Protein AF-A0AAW6DCG4-F1 (afdb_monomer_lite)

Radius of gyration: 20.58 Å; chains: 1; bounding box: 80×55×37 Å

Secondary structure (DSSP, 8-state):
-----------------------PPPP-GGG--TTSPB---HHHHHHHHHH-TT-SS-HHHHHHHHHH---HHHHHHHHHHHS-SS-EEEE-TTS-EEEEEE-SS-EEEEES-GGG-SEEEEE-HHHHHHHHHHHHHHTGGGTTS----

Foldseek 3Di:
DDDDDDDDDDDDDDPPDDLPPPQFAADDCVPPPPPAAADDDLVVLLQCLQVPPQFPDALVRLLVVCVVDVDLVVLLVVQLSRGDQDWDWDAGPVRWIKTWGRGPAWIKIFTDDPVDTRHIDTHGSSVSSVSSVVCSVVVVSPPPPPPDD

Organism: Mediterraneibacter gnavus (NCBI:txid33038)

Structure (mmCIF, N/CA/C/O backbone):
data_AF-A0AAW6DCG4-F1
#
_entry.id   AF-A0AAW6DCG4-F1
#
loop_
_atom_site.group_PDB
_atom_site.id
_atom_site.type_symbol
_atom_site.label_atom_id
_atom_site.label_alt_id
_atom_site.label_comp_id
_atom_site.label_asym_id
_atom_site.label_entity_id
_atom_site.label_seq_id
_atom_site.pdbx_PDB_ins_code
_atom_site.Cartn_x
_atom_site.Cartn_y
_atom_site.Cartn_z
_atom_site.occupancy
_atom_site.B_iso_or_equiv
_atom_site.auth_seq_id
_atom_site.auth_comp_id
_atom_site.auth_asym_id
_atom_site.auth_atom_id
_atom_site.pdbx_PDB_model_num
ATOM 1 N N . MET A 1 1 ? 66.504 -25.178 -11.230 1.00 39.97 1 MET A N 1
ATOM 2 C CA . MET A 1 1 ? 65.307 -25.993 -11.531 1.00 39.97 1 MET A CA 1
ATOM 3 C C . MET A 1 1 ? 64.238 -25.549 -10.544 1.00 39.97 1 MET A C 1
ATOM 5 O O . MET A 1 1 ? 64.511 -25.669 -9.365 1.00 39.97 1 MET A O 1
ATOM 9 N N . GLY A 1 2 ? 63.100 -24.949 -10.867 1.00 39.81 2 GLY A N 1
ATOM 10 C CA . GLY A 1 2 ? 62.471 -24.495 -12.106 1.00 39.81 2 GLY A CA 1
ATOM 11 C C . GLY A 1 2 ? 61.360 -23.494 -11.721 1.00 39.81 2 GLY A C 1
ATOM 12 O O . GLY A 1 2 ? 60.972 -23.438 -10.556 1.00 39.81 2 GLY A O 1
ATOM 13 N N . SER A 1 3 ? 60.943 -22.685 -12.695 1.00 41.41 3 SER A N 1
ATOM 14 C CA . SER A 1 3 ? 59.937 -21.610 -12.621 1.00 41.41 3 SER A CA 1
ATOM 15 C C . SER A 1 3 ? 58.512 -22.101 -12.346 1.00 41.41 3 SER A C 1
ATOM 17 O O . SER A 1 3 ? 58.216 -23.263 -12.621 1.00 41.41 3 SER A O 1
ATOM 19 N N . SER A 1 4 ? 57.668 -21.179 -11.866 1.00 45.00 4 SER A N 1
ATOM 20 C CA . SER A 1 4 ? 56.305 -20.848 -12.346 1.00 45.00 4 SER A CA 1
ATOM 21 C C . SER A 1 4 ? 55.633 -19.983 -11.266 1.00 45.00 4 SER A C 1
ATOM 23 O O . SER A 1 4 ? 55.334 -20.479 -10.185 1.00 45.00 4 SER A O 1
ATOM 25 N N . ASP A 1 5 ? 55.636 -18.654 -11.364 1.00 44.34 5 ASP A N 1
ATOM 26 C CA . ASP A 1 5 ? 54.856 -17.784 -12.266 1.00 44.34 5 ASP A CA 1
ATOM 27 C C . ASP A 1 5 ? 53.347 -17.782 -11.955 1.00 44.34 5 ASP A C 1
ATOM 29 O O . ASP A 1 5 ? 52.622 -18.730 -12.238 1.00 44.34 5 ASP A O 1
ATOM 33 N N . GLU A 1 6 ? 52.949 -16.669 -11.332 1.00 48.78 6 GLU A N 1
ATOM 34 C CA . GLU A 1 6 ? 51.758 -15.843 -11.568 1.00 48.78 6 GLU A CA 1
ATOM 35 C C . GLU A 1 6 ? 50.367 -16.493 -11.686 1.00 48.78 6 GLU A C 1
ATOM 37 O O . GLU A 1 6 ? 50.002 -17.088 -12.697 1.00 48.78 6 GLU A O 1
ATOM 42 N N . LEU A 1 7 ? 49.502 -16.175 -10.712 1.00 38.72 7 LEU A N 1
ATOM 43 C CA . LEU A 1 7 ? 48.068 -16.015 -10.956 1.00 38.72 7 LEU A CA 1
ATOM 44 C C . LEU A 1 7 ? 47.604 -14.619 -10.519 1.00 38.72 7 LEU A C 1
ATOM 46 O O . LEU A 1 7 ? 47.424 -14.320 -9.339 1.00 38.72 7 LEU A O 1
ATOM 50 N N . SER A 1 8 ? 47.399 -13.789 -11.539 1.00 38.97 8 SER A N 1
ATOM 51 C CA . SER A 1 8 ? 46.378 -12.745 -11.634 1.00 38.97 8 SER A CA 1
ATOM 52 C C . SER A 1 8 ? 44.992 -13.323 -11.261 1.00 38.97 8 SER A C 1
ATOM 54 O O . SER A 1 8 ? 44.723 -14.502 -11.451 1.00 38.97 8 SER A O 1
ATOM 56 N N . SER A 1 9 ? 44.021 -12.588 -10.724 1.00 38.62 9 SER A N 1
ATOM 57 C CA . SER A 1 9 ? 43.493 -11.340 -11.260 1.00 38.62 9 SER A CA 1
ATOM 58 C C . SER A 1 9 ? 42.736 -10.557 -10.190 1.00 38.62 9 SER A C 1
ATOM 60 O O . SER A 1 9 ? 41.883 -11.077 -9.474 1.00 38.62 9 SER A O 1
ATOM 62 N N . GLN A 1 10 ? 43.029 -9.266 -10.161 1.00 46.31 10 GLN A N 1
ATOM 63 C CA . GLN A 1 10 ? 42.253 -8.215 -9.535 1.00 46.31 10 GLN A CA 1
ATOM 64 C C . GLN A 1 10 ? 40.932 -8.054 -10.306 1.00 46.31 10 GLN A C 1
ATOM 66 O O . GLN A 1 10 ? 40.916 -7.485 -11.392 1.00 46.31 10 GLN A O 1
ATOM 71 N N . PHE A 1 11 ? 39.824 -8.541 -9.747 1.00 34.53 11 PHE A N 1
ATOM 72 C CA . PHE A 1 11 ? 38.484 -8.084 -10.121 1.00 34.53 11 PHE A CA 1
ATOM 73 C C . PHE A 1 11 ? 37.972 -7.158 -9.023 1.00 34.53 11 PHE A C 1
ATOM 75 O O . PHE A 1 11 ? 37.300 -7.562 -8.079 1.00 34.53 11 PHE A O 1
ATOM 82 N N . GLY A 1 12 ? 38.339 -5.885 -9.149 1.00 39.31 12 GLY A N 1
ATOM 83 C CA . GLY A 1 12 ? 37.523 -4.814 -8.608 1.00 39.31 12 GLY A CA 1
ATOM 84 C C . GLY A 1 12 ? 36.397 -4.536 -9.595 1.00 39.31 12 GLY A C 1
ATOM 85 O O . GLY A 1 12 ? 36.669 -4.342 -10.778 1.00 39.31 12 GLY A O 1
ATOM 86 N N . THR A 1 13 ? 35.156 -4.545 -9.111 1.00 41.59 13 THR A N 1
ATOM 87 C CA . THR A 1 13 ? 34.108 -3.525 -9.329 1.00 41.59 13 THR A CA 1
ATOM 88 C C . THR A 1 13 ? 32.746 -4.164 -9.061 1.00 41.59 13 THR A C 1
ATOM 90 O O . THR A 1 13 ? 32.359 -5.107 -9.744 1.00 41.59 13 THR A O 1
ATOM 93 N N . GLY A 1 14 ? 32.010 -3.607 -8.094 1.00 37.62 14 GLY A N 1
ATOM 94 C CA . GLY A 1 14 ? 30.567 -3.820 -7.975 1.00 37.62 14 GLY A CA 1
ATOM 95 C C . GLY A 1 14 ? 30.089 -4.600 -6.755 1.00 37.62 14 GLY A C 1
ATOM 96 O O . GLY A 1 14 ? 29.199 -5.427 -6.898 1.00 37.62 14 GLY A O 1
ATOM 97 N N . ASN A 1 15 ? 30.605 -4.328 -5.552 1.00 40.91 15 ASN A N 1
ATOM 98 C CA . ASN A 1 15 ? 29.903 -4.757 -4.340 1.00 40.91 15 ASN A CA 1
ATOM 99 C C . ASN A 1 15 ? 28.816 -3.723 -4.017 1.00 40.91 15 ASN A C 1
ATOM 101 O O . ASN A 1 15 ? 28.994 -2.876 -3.147 1.00 40.91 15 ASN A O 1
ATOM 105 N N . ARG A 1 16 ? 27.707 -3.750 -4.768 1.00 45.44 16 ARG A N 1
ATOM 106 C CA . ARG A 1 16 ? 26.460 -3.152 -4.284 1.00 45.44 16 ARG A CA 1
ATOM 107 C C . ARG A 1 16 ? 25.901 -4.163 -3.295 1.00 45.44 16 ARG A C 1
ATOM 109 O O . ARG A 1 16 ? 25.271 -5.140 -3.680 1.00 45.44 16 ARG A O 1
ATOM 116 N N . GLU A 1 17 ? 26.358 -3.991 -2.062 1.00 45.03 17 GLU A N 1
ATOM 117 C CA . GLU A 1 17 ? 25.735 -4.409 -0.815 1.00 45.03 17 GLU A CA 1
ATOM 118 C C . GLU A 1 17 ? 24.354 -5.031 -1.026 1.00 45.03 17 GLU A C 1
ATOM 120 O O . GLU A 1 17 ? 23.343 -4.361 -1.218 1.00 45.03 17 GLU A O 1
ATOM 125 N N . SER A 1 18 ? 24.405 -6.364 -1.058 1.00 44.06 18 SER A N 1
ATOM 126 C CA . SER A 1 18 ? 23.324 -7.301 -0.821 1.00 44.06 18 SER A CA 1
ATOM 127 C C . SER A 1 18 ? 22.243 -6.654 0.034 1.00 44.06 18 SER A C 1
ATOM 129 O O . SER A 1 18 ? 22.481 -6.379 1.212 1.00 44.06 18 SER A O 1
ATOM 131 N N . GLY A 1 19 ? 21.065 -6.445 -0.563 1.00 47.31 19 GLY A N 1
ATOM 132 C CA . GLY A 1 19 ? 19.842 -6.213 0.191 1.00 47.31 19 GLY A CA 1
ATOM 133 C C . GLY A 1 19 ? 19.811 -7.236 1.316 1.00 47.31 19 GLY A C 1
ATOM 134 O O . GLY A 1 19 ? 19.943 -8.437 1.077 1.00 47.31 19 GLY A O 1
ATOM 135 N N . SER A 1 20 ? 19.814 -6.736 2.544 1.00 45.50 20 SER A N 1
ATOM 136 C CA . SER A 1 20 ? 19.757 -7.539 3.752 1.00 45.50 20 SER A CA 1
ATOM 137 C C . SER A 1 20 ? 18.662 -8.588 3.590 1.00 45.50 20 SER A C 1
ATOM 139 O O . SER A 1 20 ? 17.508 -8.227 3.363 1.00 45.50 20 SER A O 1
ATOM 141 N N . ASP A 1 21 ? 19.041 -9.864 3.681 1.00 48.34 21 ASP A N 1
ATOM 142 C CA . ASP A 1 21 ? 18.165 -11.040 3.664 1.00 48.34 21 ASP A CA 1
ATOM 143 C C . ASP A 1 21 ? 17.301 -11.022 4.943 1.00 48.34 21 ASP A C 1
ATOM 145 O O . ASP A 1 21 ? 17.495 -11.779 5.896 1.00 48.34 21 ASP A O 1
ATOM 149 N N . ILE A 1 22 ? 16.408 -10.034 5.040 1.00 58.47 22 ILE A N 1
ATOM 150 C CA . ILE A 1 22 ? 15.423 -9.927 6.106 1.00 58.47 22 ILE A CA 1
ATOM 151 C C . ILE A 1 22 ? 14.363 -10.954 5.741 1.00 58.47 22 ILE A C 1
ATOM 153 O O . ILE A 1 22 ? 13.490 -10.701 4.913 1.00 58.47 22 ILE A O 1
ATOM 157 N N . ARG A 1 23 ? 14.465 -12.146 6.334 1.00 69.50 23 ARG A N 1
ATOM 158 C CA . ARG A 1 23 ? 13.404 -13.153 6.256 1.00 69.50 23 ARG A CA 1
ATOM 159 C C . ARG A 1 23 ? 12.106 -12.539 6.777 1.00 69.50 23 ARG A C 1
ATOM 161 O O . ARG A 1 23 ? 11.946 -12.357 7.984 1.00 69.50 23 ARG A O 1
ATOM 168 N N . LEU A 1 24 ? 11.210 -12.199 5.855 1.00 81.06 24 LEU A N 1
ATOM 169 C CA . LEU A 1 24 ? 9.883 -11.696 6.177 1.00 81.06 24 LEU A CA 1
ATOM 170 C C . LEU A 1 24 ? 9.071 -12.791 6.865 1.00 81.06 24 LEU A C 1
ATOM 172 O O . LEU A 1 24 ? 9.159 -13.969 6.521 1.00 81.06 24 LEU A O 1
ATOM 176 N N . GLU A 1 25 ? 8.267 -12.394 7.843 1.00 86.94 25 GLU A N 1
ATOM 177 C CA . GLU A 1 25 ? 7.361 -13.317 8.518 1.00 86.94 25 GLU A CA 1
ATOM 178 C C . GLU A 1 25 ? 6.244 -13.734 7.551 1.00 86.94 25 GLU A C 1
ATOM 180 O O . GLU A 1 25 ? 5.711 -12.904 6.814 1.00 86.94 25 GLU A O 1
ATOM 185 N N . TYR A 1 26 ? 5.858 -15.010 7.545 1.00 87.38 26 TYR A N 1
ATOM 186 C CA . TYR A 1 26 ? 4.697 -15.469 6.781 1.00 87.38 26 TYR A CA 1
ATOM 187 C C . TYR A 1 26 ? 3.416 -15.229 7.589 1.00 87.38 26 TYR A C 1
ATOM 189 O O . TYR A 1 26 ? 3.324 -15.662 8.739 1.00 87.38 26 TYR A O 1
ATOM 197 N N . TYR A 1 27 ? 2.415 -14.570 7.000 1.00 86.50 27 TYR A N 1
ATOM 198 C CA . TYR A 1 27 ? 1.144 -14.318 7.679 1.00 86.50 27 TYR A CA 1
ATOM 199 C C . TYR A 1 27 ? 0.155 -15.467 7.472 1.00 86.50 27 TYR A C 1
ATOM 201 O O . TYR A 1 27 ? -0.240 -15.768 6.338 1.00 86.50 27 TYR A O 1
ATOM 209 N N . ASP A 1 28 ? -0.288 -16.082 8.569 1.00 88.00 28 ASP A N 1
ATOM 210 C CA . ASP A 1 28 ? -1.348 -17.086 8.542 1.00 88.00 28 ASP A CA 1
ATOM 211 C C . ASP A 1 28 ? -2.724 -16.420 8.379 1.00 88.00 28 ASP A C 1
ATOM 213 O O . ASP A 1 28 ? -3.325 -15.922 9.336 1.00 88.00 28 ASP A O 1
ATOM 217 N N . ARG A 1 29 ? -3.241 -16.452 7.146 1.00 84.69 29 ARG A N 1
ATOM 218 C CA . ARG A 1 29 ? -4.516 -15.823 6.782 1.00 84.69 29 ARG A CA 1
ATOM 219 C C . ARG A 1 29 ? -5.744 -16.450 7.462 1.00 84.69 29 ARG A C 1
ATOM 221 O O . ARG A 1 29 ? -6.828 -15.875 7.389 1.00 84.69 29 ARG A O 1
ATOM 228 N N . THR A 1 30 ? -5.632 -17.591 8.154 1.00 84.38 30 THR A N 1
ATOM 229 C CA . THR A 1 30 ? -6.763 -18.100 8.957 1.00 84.38 30 THR A CA 1
ATOM 230 C C . THR A 1 30 ? -7.056 -17.222 10.173 1.00 84.38 30 THR A C 1
ATOM 232 O O . THR A 1 30 ? -8.152 -17.301 10.722 1.00 84.38 30 THR A O 1
ATOM 235 N N . HIS A 1 31 ? -6.093 -16.389 10.578 1.00 82.44 31 HIS A N 1
ATOM 236 C CA . HIS A 1 31 ? -6.190 -15.461 11.705 1.00 82.44 31 HIS A CA 1
ATOM 237 C C . HIS A 1 31 ? -6.510 -14.024 11.275 1.00 82.44 31 HIS A C 1
ATOM 239 O O . HIS A 1 31 ? -6.404 -13.108 12.091 1.00 82.44 31 HIS A O 1
ATOM 245 N N . GLU A 1 32 ? -6.894 -13.812 10.012 1.00 84.62 32 GLU A N 1
ATOM 246 C CA . GLU A 1 32 ? -7.410 -12.521 9.563 1.00 84.62 32 GLU A CA 1
ATOM 247 C C . GLU A 1 32 ? -8.619 -12.140 10.415 1.00 84.62 32 GLU A C 1
ATOM 249 O O . GLU A 1 32 ? -9.638 -12.840 10.429 1.00 84.62 32 GLU A O 1
ATOM 254 N N . ASP A 1 33 ? -8.519 -11.011 11.108 1.00 83.06 33 ASP A N 1
ATOM 255 C CA . ASP A 1 33 ? -9.659 -10.461 11.819 1.00 83.06 33 ASP A CA 1
ATOM 256 C C . ASP A 1 33 ? -10.608 -9.793 10.813 1.00 83.06 33 ASP A C 1
ATOM 258 O O . ASP A 1 33 ? -10.395 -8.685 10.319 1.00 83.06 33 ASP A O 1
ATOM 262 N N . LYS A 1 34 ? -11.675 -10.524 10.494 1.00 83.94 34 LYS A N 1
ATOM 263 C CA . LYS A 1 34 ? -12.713 -10.127 9.534 1.00 83.94 34 LYS A CA 1
ATOM 264 C C . LYS A 1 34 ? -13.847 -9.332 10.182 1.00 83.94 34 LYS A C 1
ATOM 266 O O . LYS A 1 34 ? -14.854 -9.083 9.525 1.00 83.94 34 LYS A O 1
ATOM 271 N N . SER A 1 35 ? -13.725 -8.981 11.466 1.00 89.88 35 SER A N 1
ATOM 272 C CA . SER A 1 35 ? -14.723 -8.158 12.157 1.00 89.88 35 SER A CA 1
ATOM 273 C C . SER A 1 35 ? -14.604 -6.676 11.800 1.00 89.88 35 SER A C 1
ATOM 275 O O . SER A 1 35 ? -15.604 -5.956 11.843 1.00 89.88 35 SER A O 1
ATOM 277 N N . LEU A 1 36 ? -13.405 -6.231 11.409 1.00 91.88 36 LEU A N 1
ATOM 278 C CA . LEU A 1 36 ? -13.164 -4.859 10.989 1.00 91.88 36 LEU A CA 1
ATOM 279 C C . LEU A 1 36 ? -13.613 -4.618 9.536 1.00 91.88 36 LEU A C 1
ATOM 281 O O . LEU A 1 36 ? -13.461 -5.495 8.681 1.00 91.88 36 LEU A O 1
ATOM 285 N N . PRO A 1 37 ? -14.133 -3.415 9.231 1.00 95.00 37 PRO A N 1
ATOM 286 C CA . PRO A 1 37 ? -14.387 -2.967 7.869 1.00 95.00 37 PRO A CA 1
ATOM 287 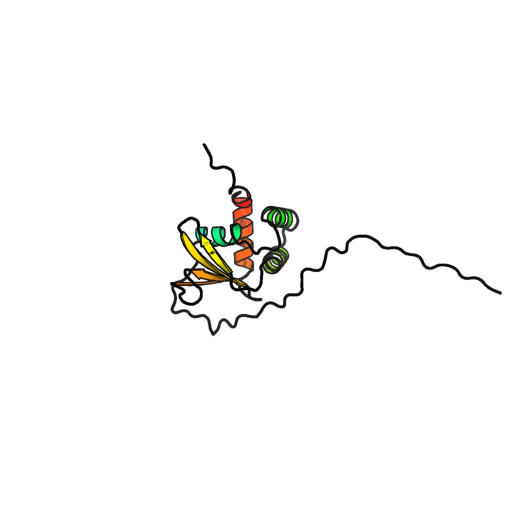C C . PRO A 1 37 ? -13.178 -3.128 6.938 1.00 95.00 37 PRO A C 1
ATOM 289 O O . PRO A 1 37 ? -12.025 -2.984 7.349 1.00 95.00 37 PRO A O 1
ATOM 292 N N . PHE A 1 38 ? -13.463 -3.358 5.655 1.00 93.38 38 PHE A N 1
ATOM 293 C CA . PHE A 1 38 ? -12.446 -3.432 4.609 1.00 93.38 38 PHE A CA 1
ATOM 294 C C . PHE A 1 38 ? -11.760 -2.074 4.398 1.00 93.38 38 PHE A C 1
ATOM 296 O O . PHE A 1 38 ? -12.424 -1.043 4.253 1.00 93.38 38 PHE A O 1
ATOM 303 N N . PHE A 1 39 ? -10.431 -2.090 4.332 1.00 93.62 39 PHE A N 1
ATOM 304 C CA . PHE A 1 39 ? -9.583 -0.940 4.052 1.00 93.62 39 PHE A CA 1
ATOM 305 C C . PHE A 1 39 ? -9.037 -1.036 2.625 1.00 93.62 39 PHE A C 1
ATOM 307 O O . PHE A 1 39 ? -8.178 -1.867 2.336 1.00 93.62 39 PHE A O 1
ATOM 314 N N . GLY A 1 40 ? -9.508 -0.182 1.715 1.00 88.69 40 GLY A N 1
ATOM 315 C CA . GLY A 1 40 ? -9.069 -0.299 0.323 1.00 88.69 40 GLY A CA 1
ATOM 316 C C . GLY A 1 40 ? -9.472 0.802 -0.630 1.00 88.69 40 GLY A C 1
ATOM 317 O O . GLY A 1 40 ? -9.809 0.522 -1.773 1.00 88.69 40 GLY A O 1
ATOM 318 N N . ARG A 1 41 ? -9.488 2.053 -0.168 1.00 91.62 41 ARG A N 1
ATOM 319 C CA . ARG A 1 41 ? -9.644 3.179 -1.093 1.00 91.62 41 ARG A CA 1
ATOM 320 C C . ARG A 1 41 ? -8.313 3.405 -1.804 1.00 91.62 41 ARG A C 1
ATOM 322 O O . ARG A 1 41 ? -7.327 3.693 -1.128 1.00 91.62 41 ARG A O 1
ATOM 329 N N . ASP A 1 42 ? -8.303 3.300 -3.132 1.00 90.00 42 ASP A N 1
ATOM 330 C CA . ASP A 1 42 ? -7.084 3.419 -3.947 1.00 90.00 42 ASP A CA 1
ATOM 331 C C . ASP A 1 42 ? -6.319 4.718 -3.667 1.00 90.00 42 ASP A C 1
ATOM 333 O O . ASP A 1 42 ? -5.101 4.690 -3.530 1.00 90.00 42 ASP A O 1
ATOM 337 N N . GLU A 1 43 ? -7.030 5.839 -3.495 1.00 89.19 43 GLU A N 1
ATOM 338 C CA . GLU A 1 43 ? -6.446 7.146 -3.150 1.00 89.19 43 GLU A CA 1
ATOM 339 C C . GLU A 1 43 ? -5.613 7.093 -1.856 1.00 89.19 43 GLU A C 1
ATOM 341 O O . GLU A 1 43 ? -4.511 7.637 -1.792 1.00 89.19 43 GLU A O 1
ATOM 346 N N . VAL A 1 44 ? -6.106 6.364 -0.849 1.00 91.00 44 VAL A N 1
ATOM 347 C CA . VAL A 1 44 ? -5.463 6.223 0.460 1.00 91.00 44 VAL A CA 1
ATOM 348 C C . VAL A 1 44 ? -4.294 5.252 0.377 1.00 91.00 44 VAL A C 1
ATOM 350 O O . VAL A 1 44 ? -3.243 5.506 0.957 1.00 91.00 44 VAL A O 1
ATOM 353 N N . ILE A 1 45 ? -4.452 4.150 -0.361 1.00 93.44 45 ILE A N 1
ATOM 354 C CA . ILE A 1 45 ? -3.357 3.202 -0.592 1.00 93.44 45 ILE A CA 1
ATOM 355 C C . ILE A 1 45 ? -2.212 3.914 -1.317 1.00 93.44 45 ILE A C 1
ATOM 357 O O . ILE A 1 45 ? -1.078 3.861 -0.852 1.00 93.44 45 ILE A O 1
ATOM 361 N N . ASN A 1 46 ? -2.500 4.628 -2.407 1.00 92.06 46 ASN A N 1
ATOM 362 C CA . ASN A 1 46 ? -1.497 5.392 -3.149 1.00 92.06 46 ASN A CA 1
ATOM 363 C C . ASN A 1 46 ? -0.801 6.420 -2.249 1.00 92.06 46 ASN A C 1
ATOM 365 O O . ASN A 1 46 ? 0.410 6.599 -2.346 1.00 92.06 46 ASN A O 1
ATOM 369 N N . GLU A 1 47 ? -1.537 7.069 -1.343 1.00 91.56 47 GLU A N 1
ATOM 370 C CA . GLU A 1 47 ? -0.945 7.984 -0.367 1.00 91.56 47 GLU A CA 1
ATOM 371 C C . GLU A 1 47 ? 0.016 7.292 0.592 1.00 91.56 47 GLU A C 1
ATOM 373 O O . GLU A 1 47 ? 1.135 7.767 0.774 1.00 91.56 47 GLU A O 1
ATOM 378 N N . ILE A 1 48 ? -0.358 6.139 1.143 1.00 92.50 48 ILE A N 1
ATOM 379 C CA . ILE A 1 48 ? 0.538 5.356 2.001 1.00 92.50 48 ILE A CA 1
ATOM 380 C C . ILE A 1 48 ? 1.811 4.982 1.244 1.00 92.50 48 ILE A C 1
ATOM 382 O O . ILE A 1 48 ? 2.914 5.174 1.750 1.00 92.50 48 ILE A O 1
ATOM 386 N N . LEU A 1 49 ? 1.665 4.472 0.020 1.00 92.44 49 LEU A N 1
ATOM 387 C CA . LEU A 1 49 ? 2.785 3.992 -0.787 1.00 92.44 49 LEU A CA 1
ATOM 388 C C . LEU A 1 49 ? 3.718 5.124 -1.243 1.00 92.44 49 LEU A C 1
ATOM 390 O O . LEU A 1 49 ? 4.919 4.891 -1.367 1.00 92.44 49 LEU A O 1
ATOM 394 N N . ARG A 1 50 ? 3.199 6.339 -1.476 1.00 88.94 50 ARG A N 1
ATOM 395 C CA . ARG A 1 50 ? 4.012 7.502 -1.879 1.00 88.94 50 ARG A CA 1
ATOM 396 C C . ARG A 1 50 ? 4.648 8.246 -0.702 1.00 88.94 50 ARG A C 1
ATOM 398 O O . ARG A 1 50 ? 5.681 8.879 -0.886 1.00 88.94 50 ARG A O 1
ATOM 405 N N . THR A 1 51 ? 4.028 8.202 0.481 1.00 87.88 51 THR A N 1
ATOM 406 C CA . THR A 1 51 ? 4.472 8.959 1.669 1.00 87.88 51 THR A CA 1
ATOM 407 C C . THR A 1 51 ? 5.202 8.112 2.704 1.00 87.88 51 THR A C 1
ATOM 409 O O . THR A 1 51 ? 5.741 8.665 3.663 1.00 87.88 51 THR A O 1
ATOM 412 N N . THR A 1 52 ? 5.244 6.786 2.533 1.00 88.81 52 THR A N 1
ATOM 413 C CA . THR A 1 52 ? 5.927 5.916 3.489 1.00 88.81 52 THR A CA 1
ATOM 414 C C . THR A 1 52 ? 7.409 6.309 3.642 1.00 88.81 52 THR A C 1
ATOM 416 O O . THR A 1 52 ? 8.154 6.350 2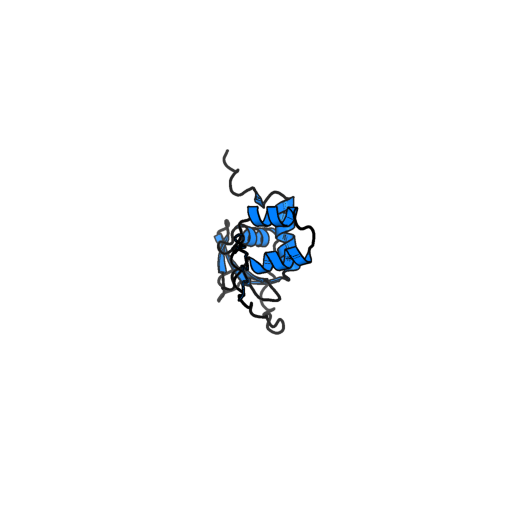.659 1.00 88.81 52 THR A O 1
ATOM 419 N N . PRO A 1 53 ? 7.875 6.587 4.875 1.00 83.12 53 PRO A N 1
ATOM 420 C CA . PRO A 1 53 ? 9.237 7.056 5.119 1.00 83.12 53 PRO A CA 1
ATOM 421 C C . PRO A 1 53 ? 10.283 5.931 5.135 1.00 83.12 53 PRO A C 1
ATOM 423 O O . PRO A 1 53 ? 11.472 6.213 5.273 1.00 83.12 53 PRO A O 1
ATOM 426 N N . HIS A 1 54 ? 9.866 4.662 5.050 1.00 87.25 54 HIS A N 1
ATOM 427 C CA . HIS A 1 54 ? 10.728 3.500 5.302 1.00 87.25 54 HIS A CA 1
ATOM 428 C C . HIS A 1 54 ? 10.946 2.605 4.077 1.00 87.25 54 HIS A C 1
ATOM 430 O O . HIS A 1 54 ? 11.250 1.421 4.226 1.00 87.25 54 HIS A O 1
ATOM 436 N N . LEU A 1 55 ? 10.824 3.165 2.871 1.00 89.31 55 LEU A N 1
ATOM 437 C CA . LEU A 1 55 ? 11.289 2.490 1.661 1.00 89.31 55 LEU A CA 1
ATOM 438 C C . LEU A 1 55 ? 12.808 2.606 1.540 1.00 89.31 55 LEU A C 1
ATOM 440 O O . LEU A 1 55 ? 13.375 3.684 1.715 1.00 89.31 55 LEU A O 1
ATOM 444 N N . SER A 1 56 ? 13.471 1.504 1.193 1.00 91.31 56 SER A N 1
ATOM 445 C CA . SER A 1 56 ? 14.913 1.505 0.908 1.00 91.31 56 SER A CA 1
ATOM 446 C C . SER A 1 56 ? 15.264 2.059 -0.480 1.00 91.31 56 SER A C 1
ATOM 448 O O . SER A 1 56 ? 16.442 2.258 -0.770 1.00 91.31 56 SER A O 1
ATOM 450 N N . ALA A 1 57 ? 14.259 2.331 -1.319 1.00 90.50 57 ALA A N 1
ATOM 451 C CA . ALA A 1 57 ? 14.388 2.965 -2.628 1.00 90.50 57 ALA A CA 1
ATOM 452 C C . ALA A 1 57 ? 13.440 4.168 -2.742 1.00 90.50 57 ALA A C 1
ATOM 454 O O . ALA A 1 57 ? 12.317 4.143 -2.236 1.00 90.50 57 ALA A O 1
ATOM 455 N N . SER A 1 58 ? 13.881 5.211 -3.440 1.00 90.38 58 SER A N 1
ATOM 456 C CA . SER A 1 58 ? 13.063 6.390 -3.744 1.00 90.38 58 SER A CA 1
ATOM 457 C C . SER A 1 58 ? 12.000 6.109 -4.818 1.00 90.38 58 SER A C 1
ATOM 459 O O . SER A 1 58 ? 12.134 5.187 -5.623 1.00 90.38 58 SER A O 1
ATOM 461 N N . LEU A 1 59 ? 10.955 6.946 -4.892 1.00 89.56 59 LEU A N 1
ATOM 462 C CA . LEU A 1 59 ? 9.936 6.847 -5.953 1.00 89.56 59 LEU A CA 1
ATOM 463 C C . LEU A 1 59 ? 10.536 6.972 -7.364 1.00 89.56 59 LEU A C 1
ATOM 465 O O . LEU A 1 59 ? 10.047 6.339 -8.300 1.00 89.56 59 LEU A O 1
ATOM 469 N N . GLU A 1 60 ? 11.607 7.756 -7.513 1.00 89.88 60 GLU A N 1
ATOM 470 C CA . GLU A 1 60 ? 12.349 7.891 -8.769 1.00 89.88 60 GLU A CA 1
ATOM 471 C C . GLU A 1 60 ? 13.071 6.587 -9.137 1.00 89.88 60 GLU A C 1
ATOM 473 O O . GLU A 1 60 ? 12.913 6.097 -10.253 1.00 89.88 60 GLU A O 1
ATOM 478 N N . GLU A 1 61 ? 13.767 5.954 -8.186 1.00 92.38 61 GLU A N 1
ATOM 479 C CA . GLU A 1 61 ? 14.426 4.659 -8.406 1.00 92.38 61 GLU A CA 1
ATOM 480 C C . GLU A 1 61 ? 13.428 3.545 -8.738 1.00 92.38 61 GLU A C 1
ATOM 482 O O . GLU A 1 61 ? 13.684 2.727 -9.625 1.00 92.38 61 GLU A O 1
ATOM 487 N N . ILE A 1 62 ? 12.267 3.537 -8.075 1.00 93.00 62 ILE A N 1
ATOM 488 C CA . ILE A 1 62 ? 11.184 2.597 -8.381 1.00 93.00 62 ILE A CA 1
ATOM 489 C C . ILE A 1 62 ? 10.693 2.815 -9.815 1.00 93.00 62 ILE A C 1
ATOM 491 O O . ILE A 1 62 ? 10.529 1.856 -10.572 1.00 93.00 62 ILE A O 1
ATOM 495 N N . LYS A 1 63 ? 10.497 4.072 -10.226 1.00 90.88 63 LYS A N 1
ATOM 496 C CA . LYS A 1 63 ? 10.105 4.409 -11.597 1.00 90.88 63 LYS A CA 1
ATOM 497 C C . LYS A 1 63 ? 11.139 3.921 -12.616 1.00 90.88 63 LYS A C 1
ATOM 499 O O . LYS A 1 63 ? 10.756 3.245 -13.573 1.00 90.88 63 LYS A O 1
ATOM 504 N N . ASP A 1 64 ? 12.416 4.231 -12.404 1.00 93.00 64 ASP A N 1
ATOM 505 C CA . ASP A 1 64 ? 13.531 3.796 -13.253 1.00 93.00 64 ASP A CA 1
ATOM 506 C C . ASP A 1 64 ? 13.582 2.267 -13.377 1.00 93.00 64 ASP A C 1
ATOM 508 O O . ASP A 1 64 ? 13.778 1.718 -14.467 1.00 93.00 64 ASP A O 1
ATOM 512 N N . TYR A 1 65 ? 13.368 1.560 -12.264 1.00 94.38 65 TYR A N 1
ATOM 513 C CA . TYR A 1 65 ? 13.309 0.104 -12.248 1.00 94.38 65 TYR A CA 1
ATOM 514 C C . TYR A 1 65 ? 12.169 -0.421 -13.130 1.00 94.38 65 TYR A C 1
ATOM 516 O O . TYR A 1 65 ? 12.389 -1.324 -13.941 1.00 94.38 65 TYR A O 1
ATOM 524 N N . TYR A 1 66 ? 10.971 0.159 -13.016 1.00 93.44 66 TYR A N 1
ATOM 525 C CA . TYR A 1 66 ? 9.796 -0.241 -13.799 1.00 93.44 66 TYR A CA 1
ATOM 526 C C . TYR A 1 66 ? 9.959 0.042 -15.298 1.00 93.44 66 TYR A C 1
ATOM 528 O O . TYR A 1 66 ? 9.433 -0.715 -16.115 1.00 93.44 66 TYR A O 1
ATOM 536 N N . GLU A 1 67 ? 10.678 1.102 -15.676 1.00 92.38 67 GLU A N 1
ATOM 537 C CA . GLU A 1 67 ? 10.970 1.428 -17.081 1.00 92.38 67 GLU A CA 1
ATOM 538 C C . GLU A 1 67 ? 11.946 0.429 -17.718 1.00 92.38 67 GLU A C 1
ATOM 540 O O . GLU A 1 67 ? 11.825 0.119 -18.903 1.00 92.38 67 GLU A O 1
ATOM 545 N N . ARG A 1 68 ? 12.882 -0.117 -16.933 1.00 94.56 68 ARG A N 1
ATOM 546 C CA . ARG A 1 68 ? 13.884 -1.090 -17.404 1.00 94.56 68 ARG A CA 1
ATOM 547 C C . ARG A 1 68 ? 13.395 -2.536 -17.347 1.00 94.56 68 ARG A C 1
ATOM 549 O O . ARG A 1 68 ? 13.854 -3.354 -18.139 1.00 94.56 68 ARG A O 1
ATOM 556 N N . ASN A 1 69 ? 12.475 -2.848 -16.436 1.00 93.12 69 ASN A N 1
ATOM 557 C CA . ASN A 1 69 ? 11.996 -4.205 -16.185 1.00 93.12 69 ASN A CA 1
ATOM 558 C C . ASN A 1 69 ? 10.482 -4.279 -16.418 1.00 93.12 69 ASN A C 1
ATOM 560 O O . ASN A 1 69 ? 9.725 -3.834 -15.557 1.00 93.12 69 ASN A O 1
ATOM 564 N N . PRO A 1 70 ? 10.011 -4.824 -17.556 1.00 90.25 70 PRO A N 1
ATOM 565 C CA . PRO A 1 70 ? 8.582 -4.983 -17.835 1.00 90.25 70 PRO A CA 1
ATOM 566 C C . PRO A 1 70 ? 7.952 -6.227 -17.185 1.00 90.25 70 PRO A C 1
ATOM 568 O O . PRO A 1 70 ? 6.734 -6.380 -17.237 1.00 90.25 70 PRO A O 1
ATOM 571 N N . ASP A 1 71 ? 8.751 -7.127 -16.605 1.00 95.12 71 ASP A N 1
ATOM 572 C CA . ASP A 1 71 ? 8.252 -8.359 -15.994 1.00 95.12 71 ASP A CA 1
ATOM 573 C C . ASP A 1 71 ? 7.545 -8.090 -14.652 1.00 95.12 71 ASP A C 1
ATOM 575 O O . ASP A 1 71 ? 8.084 -7.459 -13.741 1.00 95.12 71 ASP A O 1
ATOM 579 N N . ASN A 1 72 ? 6.311 -8.582 -14.523 1.00 92.69 72 ASN A N 1
ATOM 580 C CA . ASN A 1 72 ? 5.479 -8.345 -13.342 1.00 92.69 72 ASN A CA 1
ATOM 581 C C . ASN A 1 72 ? 5.961 -9.097 -12.099 1.00 92.69 72 ASN A C 1
ATOM 583 O O . ASN A 1 72 ? 5.745 -8.628 -10.980 1.00 92.69 72 ASN A O 1
ATOM 587 N N . LYS A 1 73 ? 6.576 -10.268 -12.275 1.00 94.19 73 LYS A N 1
ATOM 588 C CA . LYS A 1 73 ? 7.092 -11.060 -11.162 1.00 94.19 73 LYS A CA 1
ATOM 589 C C . LYS A 1 73 ? 8.318 -10.368 -10.576 1.00 94.19 73 LYS A C 1
ATOM 591 O O . LYS A 1 73 ? 8.352 -10.159 -9.368 1.00 94.19 73 LYS A O 1
ATOM 596 N N . ASP A 1 74 ? 9.248 -9.935 -11.421 1.00 94.88 74 ASP A N 1
ATOM 597 C CA . ASP A 1 74 ? 10.440 -9.202 -10.984 1.00 94.88 74 ASP A CA 1
ATOM 598 C C . ASP A 1 74 ? 10.066 -7.889 -10.278 1.00 94.88 74 ASP A C 1
ATOM 600 O O . ASP A 1 74 ? 10.566 -7.601 -9.192 1.00 94.88 74 ASP A O 1
ATOM 604 N N . ARG A 1 75 ? 9.096 -7.136 -10.817 1.00 94.81 75 ARG A N 1
ATOM 605 C CA . ARG A 1 75 ? 8.538 -5.940 -10.155 1.00 94.81 75 ARG A CA 1
ATOM 606 C C . ARG A 1 75 ? 7.927 -6.241 -8.791 1.00 94.81 75 ARG A C 1
ATOM 608 O O . ARG A 1 75 ? 8.112 -5.460 -7.863 1.00 94.81 75 ARG A O 1
ATOM 615 N N . THR A 1 76 ? 7.198 -7.348 -8.666 1.00 95.25 76 THR A N 1
ATOM 616 C CA . THR A 1 76 ? 6.568 -7.751 -7.401 1.00 95.25 76 THR A CA 1
ATOM 617 C C . THR A 1 76 ? 7.621 -8.051 -6.337 1.00 95.25 76 THR A C 1
ATOM 619 O O . THR A 1 76 ? 7.530 -7.528 -5.227 1.00 95.25 76 THR A O 1
ATOM 622 N N . GLU A 1 77 ? 8.646 -8.831 -6.685 1.00 93.94 77 GLU A N 1
ATOM 623 C CA . GLU A 1 77 ? 9.748 -9.153 -5.772 1.00 93.94 77 GLU A CA 1
ATOM 624 C C . GLU A 1 77 ? 10.566 -7.908 -5.410 1.00 93.94 77 GLU A C 1
ATOM 626 O O . GLU A 1 77 ? 10.907 -7.710 -4.244 1.00 93.94 77 GLU A O 1
ATOM 631 N N . TYR A 1 78 ? 10.816 -7.021 -6.378 1.00 94.56 78 TYR A N 1
ATOM 632 C CA . TYR A 1 78 ? 11.490 -5.751 -6.128 1.00 94.56 78 TYR A CA 1
ATOM 633 C C . TYR A 1 78 ? 10.709 -4.874 -5.146 1.00 94.56 78 TYR A C 1
ATOM 635 O O . TYR A 1 78 ? 11.271 -4.456 -4.134 1.00 94.56 78 TYR A O 1
ATOM 643 N N . ILE A 1 79 ? 9.411 -4.650 -5.382 1.00 94.75 7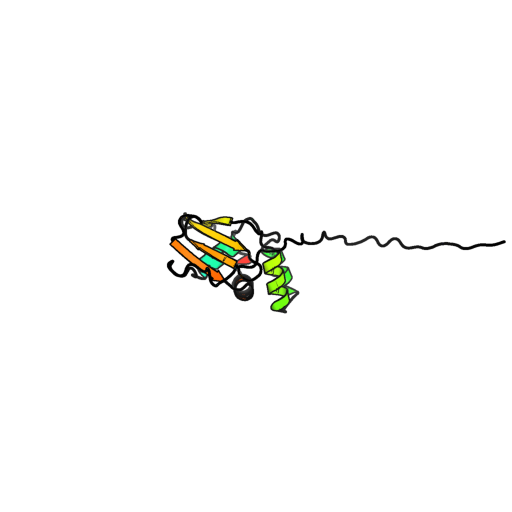9 ILE A N 1
ATOM 644 C CA . ILE A 1 79 ? 8.572 -3.870 -4.464 1.00 94.75 79 ILE A CA 1
ATOM 645 C C . ILE A 1 79 ? 8.554 -4.495 -3.073 1.00 94.75 79 ILE A C 1
ATOM 647 O O . ILE A 1 79 ? 8.724 -3.790 -2.091 1.00 94.75 79 ILE A O 1
ATOM 651 N N . LYS A 1 80 ? 8.419 -5.813 -2.963 1.00 93.38 80 LYS A N 1
ATOM 652 C CA . LYS A 1 80 ? 8.479 -6.492 -1.666 1.00 93.38 80 LYS A CA 1
ATOM 653 C C . LYS A 1 80 ? 9.810 -6.247 -0.941 1.00 93.38 80 LYS A C 1
ATOM 655 O O . LYS A 1 80 ? 9.812 -6.033 0.267 1.00 93.38 80 LYS A O 1
ATOM 660 N N . SER A 1 81 ? 10.928 -6.246 -1.671 1.00 92.38 81 SER A N 1
ATOM 661 C CA . SER A 1 81 ? 12.276 -6.087 -1.103 1.00 92.38 81 SER A CA 1
ATOM 662 C C . SER A 1 81 ? 12.582 -4.688 -0.562 1.00 92.38 81 SER A C 1
ATOM 664 O O . SER A 1 81 ? 13.478 -4.545 0.270 1.00 92.38 81 SER A O 1
ATOM 666 N N . ILE A 1 82 ? 11.859 -3.658 -1.018 1.00 93.00 82 ILE A N 1
ATOM 667 C CA . ILE A 1 82 ? 12.119 -2.272 -0.606 1.00 93.00 82 ILE A CA 1
ATOM 668 C C . ILE A 1 82 ? 11.356 -1.851 0.653 1.00 93.00 82 ILE A C 1
ATOM 670 O O . ILE A 1 82 ? 11.667 -0.805 1.217 1.00 93.00 82 ILE A O 1
ATOM 674 N N . PHE A 1 83 ? 10.374 -2.639 1.098 1.00 92.62 83 PHE A N 1
ATOM 675 C CA . PHE A 1 83 ? 9.629 -2.372 2.327 1.00 92.62 83 PHE A CA 1
ATOM 676 C C . PHE A 1 83 ? 10.401 -2.854 3.561 1.00 92.62 83 PHE A C 1
ATOM 678 O O . PHE A 1 83 ? 11.011 -3.924 3.563 1.00 92.62 83 PHE A O 1
ATOM 685 N N . ASN A 1 84 ? 10.320 -2.090 4.650 1.00 89.69 84 ASN A N 1
ATOM 686 C CA . ASN A 1 84 ? 10.770 -2.528 5.971 1.00 89.69 84 ASN A CA 1
ATOM 687 C C . ASN A 1 84 ? 9.866 -3.638 6.545 1.00 89.69 84 ASN A C 1
ATOM 689 O O . ASN A 1 84 ? 8.760 -3.862 6.063 1.00 89.69 84 ASN A O 1
ATOM 693 N N . ASN A 1 85 ? 10.311 -4.315 7.608 1.00 88.19 85 ASN A N 1
ATOM 694 C CA . ASN A 1 85 ? 9.563 -5.407 8.260 1.00 88.19 85 ASN A CA 1
ATOM 695 C C . ASN A 1 85 ? 8.837 -4.980 9.562 1.00 88.19 85 ASN A C 1
ATOM 697 O O . ASN A 1 85 ? 8.209 -5.795 10.244 1.00 88.19 85 ASN A O 1
ATOM 701 N N . ASP A 1 86 ? 8.915 -3.700 9.927 1.00 88.44 86 ASP A N 1
ATOM 702 C CA . ASP A 1 86 ? 8.328 -3.168 11.158 1.00 88.44 86 ASP A CA 1
ATOM 703 C C . ASP A 1 86 ? 6.882 -2.695 10.971 1.00 88.44 86 ASP A C 1
ATOM 705 O O . ASP A 1 86 ? 6.441 -2.355 9.869 1.00 88.44 86 ASP A O 1
ATOM 709 N N . TYR A 1 87 ? 6.145 -2.639 12.083 1.00 90.94 87 TYR A N 1
ATOM 710 C CA . TYR A 1 87 ? 4.856 -1.954 12.129 1.00 90.94 87 TYR A CA 1
ATOM 711 C C . TYR A 1 87 ? 5.083 -0.461 11.915 1.00 90.94 87 TYR A C 1
ATOM 713 O O . TYR A 1 87 ? 5.736 0.196 12.725 1.00 90.94 87 TYR A O 1
ATOM 721 N N . THR A 1 88 ? 4.533 0.059 10.824 1.00 93.75 88 THR A N 1
ATOM 722 C CA . THR A 1 88 ? 4.716 1.453 10.432 1.00 93.75 88 THR A CA 1
ATOM 723 C C . THR A 1 88 ? 3.380 2.169 10.499 1.00 93.75 88 THR A C 1
ATOM 725 O O . THR A 1 88 ? 2.435 1.770 9.824 1.00 93.75 88 THR A O 1
ATOM 728 N N . GLU A 1 89 ? 3.300 3.227 11.301 1.00 94.62 89 GLU A N 1
ATOM 729 C CA . GLU A 1 89 ? 2.160 4.144 11.340 1.00 94.62 89 GLU A CA 1
ATOM 730 C C . GLU A 1 89 ? 2.557 5.478 10.710 1.00 94.62 89 GLU A C 1
ATOM 732 O O . GLU A 1 89 ? 3.674 5.962 10.894 1.00 94.62 89 GLU A O 1
ATOM 737 N N . LEU A 1 90 ? 1.629 6.079 9.977 1.00 93.56 90 LEU A N 1
ATOM 738 C CA . LEU A 1 90 ? 1.800 7.357 9.308 1.00 93.56 90 LEU A CA 1
ATOM 739 C C . LEU A 1 90 ? 0.513 8.179 9.413 1.00 93.56 90 LEU A C 1
ATOM 741 O O . LEU A 1 90 ? -0.588 7.646 9.577 1.00 93.56 90 LEU A O 1
ATOM 745 N N . THR A 1 91 ? 0.670 9.494 9.327 1.00 93.44 91 THR A N 1
ATOM 746 C CA . THR A 1 91 ? -0.444 10.443 9.316 1.00 93.44 91 THR A CA 1
ATOM 747 C C . THR A 1 91 ? -0.617 10.959 7.896 1.00 93.44 91 THR A C 1
ATOM 749 O O . THR A 1 91 ? 0.317 11.536 7.343 1.00 93.44 91 THR A O 1
ATOM 752 N N . LEU A 1 92 ? -1.798 10.732 7.326 1.00 90.25 92 LEU A N 1
ATOM 753 C CA . LEU A 1 92 ? -2.202 11.235 6.014 1.00 90.25 92 LEU A CA 1
ATOM 754 C C . LEU A 1 92 ? -2.386 12.758 6.032 1.00 90.25 92 LEU A C 1
ATOM 756 O O . LEU A 1 92 ? -2.522 13.369 7.096 1.00 90.25 92 LEU A O 1
ATOM 760 N N . GLU A 1 93 ? -2.462 13.370 4.853 1.00 88.38 93 GLU A N 1
ATOM 761 C CA . GLU A 1 93 ? -2.677 14.816 4.699 1.00 88.38 93 GLU A CA 1
ATOM 762 C C . GLU A 1 93 ? -3.998 15.290 5.324 1.00 88.38 93 GLU A C 1
ATOM 764 O O . GLU A 1 93 ? -4.080 16.390 5.872 1.00 88.38 93 GLU A O 1
ATOM 769 N N . ASP A 1 94 ? -5.026 14.439 5.306 1.00 87.44 94 ASP A N 1
ATOM 770 C CA . ASP A 1 94 ? -6.327 14.710 5.927 1.00 87.44 94 ASP A CA 1
ATOM 771 C C . ASP A 1 94 ? -6.349 14.503 7.456 1.00 87.44 94 ASP A C 1
ATOM 773 O O . ASP A 1 94 ? -7.387 14.674 8.101 1.00 87.44 94 ASP A O 1
ATOM 777 N N . GLY A 1 95 ? -5.203 14.156 8.048 1.00 90.31 95 GLY A N 1
ATOM 778 C CA . GLY A 1 95 ? -5.022 13.947 9.480 1.00 90.31 95 GLY A CA 1
ATOM 779 C C . GLY A 1 95 ? -5.394 12.550 9.976 1.00 90.31 95 GLY A C 1
ATOM 780 O O . GLY A 1 95 ? -5.262 12.288 11.176 1.00 90.31 95 GLY A O 1
ATOM 781 N N . ARG A 1 96 ? -5.843 11.634 9.107 1.00 93.25 96 ARG A N 1
ATOM 782 C CA . ARG A 1 96 ? -6.086 10.242 9.506 1.00 93.25 96 ARG A CA 1
ATOM 783 C C . ARG A 1 96 ? -4.776 9.514 9.778 1.00 93.25 96 ARG A C 1
ATOM 785 O O . ARG A 1 96 ? -3.803 9.647 9.043 1.00 93.25 96 ARG A O 1
ATOM 792 N N . THR A 1 97 ? -4.771 8.693 10.824 1.00 95.56 97 THR A N 1
ATOM 793 C CA . THR A 1 97 ? -3.691 7.734 11.070 1.00 95.56 97 THR A CA 1
ATOM 794 C C . THR A 1 97 ? -3.979 6.460 1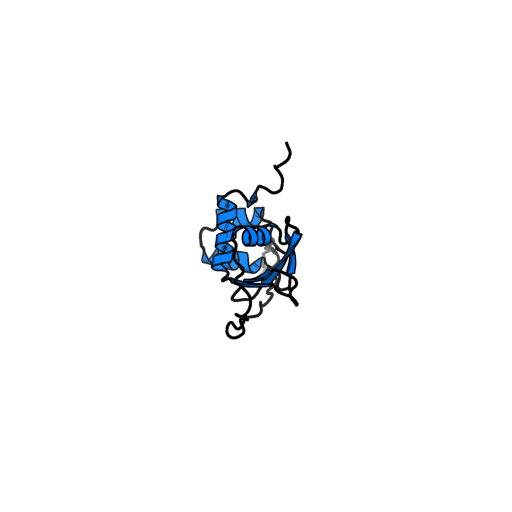0.296 1.00 95.56 97 THR A C 1
ATOM 796 O O . THR A 1 97 ? -5.080 5.917 10.384 1.00 95.56 97 THR 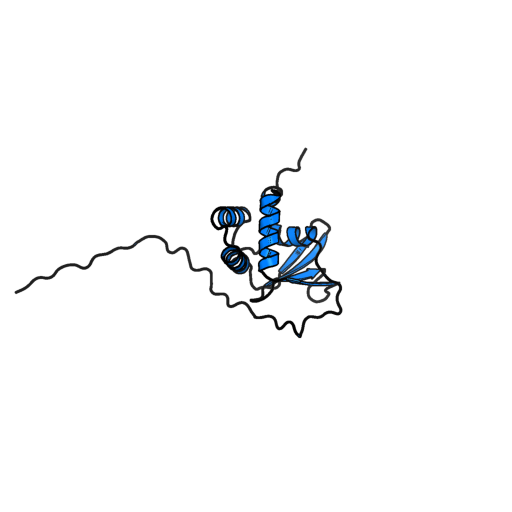A O 1
ATOM 799 N N . VAL A 1 98 ? -2.989 5.974 9.564 1.00 96.25 98 VAL A N 1
ATOM 800 C CA . VAL A 1 98 ? -3.018 4.681 8.879 1.00 96.25 98 VAL A CA 1
ATOM 801 C C . VAL A 1 98 ? -1.694 3.972 9.108 1.00 96.25 98 VAL A C 1
ATOM 803 O O . VAL A 1 98 ? -0.735 4.567 9.601 1.00 96.25 98 VAL A O 1
ATOM 806 N N . GLY A 1 99 ? -1.615 2.700 8.750 1.00 95.38 99 GLY A N 1
ATOM 807 C CA . GLY A 1 99 ? -0.357 1.986 8.851 1.00 95.38 99 GLY A CA 1
ATOM 808 C C . GLY A 1 99 ? -0.277 0.743 7.997 1.00 95.38 99 GLY A C 1
ATOM 809 O O . GLY A 1 99 ? -1.250 0.336 7.354 1.00 95.38 99 GLY A O 1
ATOM 810 N N . TYR A 1 100 ? 0.919 0.165 7.980 1.00 95.81 100 TYR A N 1
ATOM 811 C CA . TYR A 1 100 ? 1.197 -1.069 7.272 1.00 95.81 100 TYR A CA 1
ATOM 812 C C . TYR A 1 100 ? 2.193 -1.979 8.001 1.00 95.81 100 TYR A C 1
ATOM 814 O O . TYR A 1 100 ? 3.024 -1.533 8.798 1.00 95.81 100 TYR A O 1
ATOM 822 N N . LYS A 1 101 ? 2.110 -3.282 7.704 1.00 94.38 101 LYS A N 1
ATOM 823 C CA . LYS A 1 101 ? 3.114 -4.290 8.060 1.00 94.38 101 LYS A CA 1
ATOM 824 C C . LYS A 1 101 ? 3.338 -5.242 6.897 1.00 94.38 101 LYS A C 1
ATOM 826 O O . LYS A 1 101 ? 2.402 -5.792 6.315 1.00 94.38 101 LYS A O 1
ATOM 831 N N . THR A 1 102 ? 4.609 -5.452 6.618 1.00 94.12 102 THR A N 1
ATOM 832 C CA . THR A 1 102 ? 5.128 -6.320 5.569 1.00 94.12 102 THR A CA 1
ATOM 833 C C . THR A 1 102 ? 5.168 -7.763 6.059 1.00 94.12 102 THR A C 1
ATOM 835 O O . THR A 1 102 ? 5.664 -8.047 7.147 1.00 94.12 102 THR A O 1
ATOM 838 N N . PHE A 1 103 ? 4.661 -8.678 5.243 1.00 92.56 103 PHE A N 1
ATOM 839 C CA . PHE A 1 103 ? 4.792 -10.120 5.420 1.00 92.56 103 PHE A CA 1
ATOM 840 C C . PHE A 1 103 ? 5.267 -10.748 4.110 1.00 92.56 103 PHE A C 1
ATOM 842 O O . PHE A 1 103 ? 5.190 -10.147 3.037 1.00 92.56 103 PHE A O 1
ATOM 849 N N . GLU A 1 104 ? 5.735 -11.992 4.159 1.00 91.38 104 GLU A N 1
ATOM 850 C CA . GLU A 1 104 ? 6.221 -12.689 2.970 1.00 91.38 104 GLU A CA 1
ATOM 851 C C . GLU A 1 104 ? 5.131 -12.805 1.889 1.00 91.38 104 GLU A C 1
ATOM 853 O O . GLU A 1 104 ? 5.401 -12.650 0.698 1.00 91.38 104 GLU A O 1
ATOM 858 N N . ASN A 1 105 ? 3.888 -13.038 2.300 1.00 90.94 105 ASN A N 1
ATOM 859 C CA . ASN A 1 105 ? 2.756 -13.287 1.414 1.00 90.94 105 ASN A CA 1
ATOM 860 C C . ASN A 1 105 ? 1.819 -12.085 1.224 1.00 90.94 105 ASN A C 1
ATOM 862 O O . ASN A 1 105 ? 1.015 -12.114 0.294 1.00 90.94 105 ASN A O 1
ATOM 866 N N . VAL A 1 106 ? 1.871 -11.069 2.091 1.00 94.19 106 VAL A N 1
ATOM 867 C CA . VAL A 1 106 ? 0.959 -9.913 2.049 1.00 94.19 106 VAL A CA 1
ATOM 868 C C . VAL A 1 106 ? 1.607 -8.629 2.544 1.00 94.19 106 VAL A C 1
ATOM 870 O O . VAL A 1 106 ? 2.516 -8.655 3.367 1.00 94.19 106 VAL A O 1
ATOM 873 N N . LEU A 1 107 ? 1.043 -7.504 2.125 1.00 95.38 107 LEU A N 1
ATOM 874 C CA . LEU A 1 107 ? 1.116 -6.246 2.849 1.00 95.38 107 LEU A CA 1
ATOM 875 C C . LEU A 1 107 ? -0.193 -6.062 3.628 1.00 95.38 107 LEU A C 1
ATOM 877 O O . LEU A 1 107 ? -1.270 -5.961 3.038 1.00 95.38 107 LEU A O 1
ATOM 881 N N . HIS A 1 108 ? -0.112 -6.052 4.955 1.00 95.44 108 HIS A N 1
ATOM 882 C CA . HIS A 1 108 ? -1.243 -5.717 5.816 1.00 95.44 108 HIS A CA 1
ATOM 883 C C . HIS A 1 108 ? -1.351 -4.197 5.917 1.00 95.44 108 HIS A C 1
ATOM 885 O O . HIS A 1 108 ? -0.372 -3.557 6.284 1.00 95.44 108 HIS A O 1
ATOM 891 N N . LEU A 1 109 ? -2.520 -3.638 5.612 1.00 96.06 109 LEU A N 1
ATOM 892 C CA . LEU A 1 109 ? -2.838 -2.214 5.703 1.00 96.06 109 LEU A CA 1
ATOM 893 C C . LEU A 1 109 ? -3.981 -1.993 6.694 1.00 96.06 109 LEU A C 1
ATOM 895 O O . LEU A 1 109 ? -4.905 -2.807 6.757 1.00 96.06 109 LEU A O 1
ATOM 899 N N . TRP A 1 110 ? -3.957 -0.880 7.425 1.00 96.62 110 TRP A N 1
ATOM 900 C CA . TRP A 1 110 ? -5.024 -0.528 8.362 1.00 96.62 110 TRP A CA 1
ATOM 901 C C . TRP A 1 110 ? -5.247 0.979 8.515 1.00 96.62 110 TRP A C 1
ATOM 903 O O . TRP A 1 110 ? -4.377 1.792 8.208 1.00 96.62 110 TRP A O 1
ATOM 913 N N . GLU A 1 111 ? -6.417 1.334 9.051 1.00 96.31 111 GLU A N 1
ATOM 914 C CA . GLU A 1 111 ? -6.769 2.678 9.521 1.00 96.31 111 GLU A CA 1
ATOM 915 C C . GLU A 1 111 ? -6.831 2.716 11.055 1.00 96.31 111 GLU A C 1
ATOM 917 O O . GLU A 1 111 ? -7.229 1.743 11.702 1.00 96.31 111 GLU A O 1
ATOM 922 N N . GLY A 1 112 ? -6.446 3.851 11.636 1.00 94.69 112 GLY A N 1
ATOM 923 C CA . GLY A 1 112 ? -6.294 4.054 13.071 1.00 94.69 112 GLY A CA 1
ATOM 924 C C . GLY A 1 112 ? -4.914 3.643 13.586 1.00 94.69 112 GLY A C 1
ATOM 925 O O . GLY A 1 112 ? -3.997 3.340 12.822 1.00 94.69 112 GLY A O 1
ATOM 926 N N . LYS A 1 113 ? -4.769 3.630 14.914 1.00 93.12 113 LYS A N 1
ATOM 927 C CA . LYS A 1 113 ? -3.588 3.050 15.568 1.00 93.12 113 LYS A CA 1
ATOM 928 C C . LYS A 1 113 ? -3.660 1.531 15.519 1.00 93.12 113 LYS A C 1
ATOM 930 O O . LYS A 1 113 ? -4.755 0.980 15.575 1.00 93.12 113 LYS A O 1
ATOM 935 N N . TYR A 1 114 ? -2.523 0.852 15.507 1.00 90.56 114 TYR A N 1
ATOM 936 C CA . TYR A 1 114 ? -2.452 -0.601 15.395 1.00 90.56 114 TYR A CA 1
ATOM 937 C C . TYR A 1 114 ? -3.267 -1.342 16.476 1.00 90.56 114 TYR A C 1
ATOM 939 O O . TYR A 1 114 ? -3.996 -2.288 16.169 1.00 90.56 114 TYR A O 1
ATOM 947 N N . ASP A 1 115 ? -3.227 -0.888 17.731 1.00 90.88 115 ASP A N 1
ATOM 948 C CA . ASP A 1 115 ? -4.011 -1.493 18.824 1.00 90.88 115 ASP A CA 1
ATOM 949 C C . ASP A 1 115 ? -5.507 -1.131 18.794 1.00 90.88 115 ASP A C 1
ATOM 951 O O . ASP A 1 115 ? -6.323 -1.803 19.421 1.00 90.88 115 ASP A O 1
ATOM 955 N N . SER A 1 116 ? -5.881 -0.092 18.043 1.00 92.62 116 SER A N 1
ATOM 956 C CA . SER A 1 116 ? -7.246 0.445 17.961 1.00 92.62 116 SER A CA 1
ATOM 957 C C . SER A 1 116 ? -7.678 0.634 16.506 1.00 92.62 116 SER A C 1
ATOM 959 O O . SER A 1 116 ? -8.200 1.690 16.136 1.00 92.62 116 SER A O 1
ATOM 961 N N . ARG A 1 117 ? -7.413 -0.378 15.671 1.00 95.00 117 ARG A N 1
ATOM 962 C CA . ARG A 1 117 ? -7.726 -0.358 14.237 1.00 95.00 117 ARG A CA 1
ATOM 963 C C . ARG A 1 117 ? -9.225 -0.200 14.003 1.00 95.00 117 ARG A C 1
ATOM 965 O O . ARG A 1 117 ? -10.033 -0.867 14.645 1.00 95.00 117 ARG A O 1
ATOM 972 N N . THR A 1 118 ? -9.586 0.655 13.051 1.00 94.50 118 THR A N 1
ATOM 973 C CA . THR A 1 118 ? -10.981 0.908 12.648 1.00 94.50 118 THR A CA 1
ATOM 974 C C . THR A 1 118 ? -11.347 0.245 11.327 1.00 94.50 118 THR A C 1
ATOM 976 O O . THR A 1 118 ? -12.525 0.006 11.081 1.00 94.50 118 THR A O 1
ATOM 979 N N . ALA A 1 119 ? -10.356 -0.071 10.493 1.00 95.25 119 ALA A N 1
ATOM 980 C CA . ALA A 1 119 ? -10.486 -0.825 9.250 1.00 95.25 119 ALA A CA 1
ATOM 981 C C . ALA A 1 119 ? -9.152 -1.518 8.944 1.00 95.25 119 ALA A C 1
ATOM 983 O O . ALA A 1 119 ? -8.099 -1.004 9.327 1.00 95.25 119 ALA A O 1
ATOM 984 N N . GLN A 1 120 ? -9.171 -2.659 8.253 1.00 96.06 120 GLN A N 1
ATOM 985 C CA . GLN A 1 120 ? -7.938 -3.334 7.831 1.00 96.06 120 GLN A CA 1
ATOM 986 C C . GLN A 1 120 ? -8.129 -4.208 6.598 1.00 96.06 120 GLN A C 1
ATOM 988 O O . GLN A 1 120 ? -9.249 -4.594 6.257 1.00 96.06 120 GLN A O 1
ATOM 993 N N . SER A 1 121 ? -7.033 -4.530 5.913 1.00 94.94 121 SER A N 1
ATOM 994 C CA . SER A 1 121 ? -7.012 -5.428 4.755 1.00 94.94 121 SER A CA 1
ATOM 995 C C . SER A 1 121 ? -5.620 -5.982 4.476 1.00 94.94 121 SER A C 1
ATOM 997 O O . SER A 1 121 ? -4.612 -5.388 4.848 1.00 94.94 121 SER A O 1
ATOM 999 N N . TYR A 1 122 ? -5.573 -7.120 3.789 1.00 94.38 122 TYR A N 1
ATOM 1000 C CA . TYR A 1 122 ? -4.344 -7.833 3.455 1.00 94.38 122 TYR A CA 1
ATOM 1001 C C . TYR A 1 122 ? -4.226 -7.926 1.937 1.00 94.38 122 TYR A C 1
ATOM 1003 O O . TYR A 1 122 ? -5.065 -8.542 1.281 1.00 94.38 122 TYR A O 1
ATOM 1011 N N . TYR A 1 123 ? -3.198 -7.294 1.382 1.00 94.75 123 TYR A N 1
ATOM 1012 C CA . TYR A 1 123 ? -2.987 -7.197 -0.057 1.00 94.75 123 TYR A CA 1
ATOM 1013 C C . TYR A 1 123 ? -1.865 -8.116 -0.506 1.00 94.75 123 TYR A C 1
ATOM 1015 O O . TYR A 1 123 ? -0.783 -8.113 0.076 1.00 94.75 123 TYR A O 1
ATOM 1023 N N . ASP A 1 124 ? -2.089 -8.866 -1.581 1.00 95.19 124 ASP A N 1
ATOM 1024 C CA . ASP A 1 124 ? -1.003 -9.552 -2.272 1.00 95.19 124 ASP A CA 1
ATOM 1025 C C . ASP A 1 124 ? -0.007 -8.535 -2.843 1.00 95.19 124 ASP A C 1
ATOM 1027 O O . ASP A 1 124 ? -0.392 -7.487 -3.372 1.00 95.19 124 ASP A O 1
ATOM 1031 N N . TRP A 1 125 ? 1.280 -8.879 -2.824 1.00 95.94 125 TRP A N 1
ATOM 1032 C CA . TRP A 1 125 ? 2.348 -8.014 -3.337 1.00 95.94 125 TRP A CA 1
ATOM 1033 C C . TRP A 1 125 ? 2.157 -7.605 -4.800 1.00 95.94 125 TRP A C 1
ATOM 1035 O O . TRP A 1 125 ? 2.487 -6.484 -5.178 1.00 95.94 125 TRP A O 1
ATOM 1045 N N . ALA A 1 126 ? 1.554 -8.474 -5.616 1.00 95.56 126 ALA A N 1
ATOM 1046 C CA . ALA A 1 126 ? 1.238 -8.162 -7.007 1.00 95.56 126 ALA A CA 1
ATOM 1047 C C . ALA A 1 126 ? 0.215 -7.017 -7.146 1.00 95.56 126 ALA A C 1
ATOM 1049 O O . ALA A 1 126 ? 0.237 -6.294 -8.140 1.00 95.56 126 ALA A O 1
ATOM 1050 N N . VAL A 1 127 ? -0.682 -6.834 -6.168 1.00 95.69 127 VAL A N 1
ATOM 1051 C CA . VAL A 1 127 ? -1.614 -5.696 -6.142 1.00 95.69 127 VAL A CA 1
ATOM 1052 C C . VAL A 1 127 ? -0.857 -4.420 -5.788 1.00 95.69 127 VAL A C 1
ATOM 1054 O O . VAL A 1 127 ? -0.986 -3.424 -6.494 1.00 95.69 127 VAL A O 1
ATOM 1057 N N . ILE A 1 128 ? 0.013 -4.470 -4.776 1.00 96.00 128 ILE A N 1
ATOM 1058 C CA . ILE A 1 128 ? 0.850 -3.327 -4.376 1.00 96.00 128 ILE A CA 1
ATOM 1059 C C . ILE A 1 128 ? 1.760 -2.869 -5.523 1.00 96.00 128 ILE A C 1
ATOM 1061 O O . ILE A 1 128 ? 1.844 -1.676 -5.809 1.00 96.00 128 ILE A O 1
ATOM 1065 N N . ALA A 1 129 ? 2.377 -3.802 -6.250 1.00 95.50 129 ALA A N 1
ATOM 1066 C CA . ALA A 1 129 ? 3.187 -3.486 -7.426 1.00 95.50 129 ALA A CA 1
ATOM 1067 C C . ALA A 1 129 ? 2.388 -2.741 -8.515 1.00 95.50 129 ALA A C 1
ATOM 1069 O O . ALA A 1 129 ? 2.889 -1.800 -9.133 1.00 95.50 129 ALA A O 1
ATOM 1070 N N . ARG A 1 130 ? 1.112 -3.093 -8.714 1.00 93.75 130 ARG A N 1
ATOM 1071 C CA . ARG A 1 130 ? 0.236 -2.384 -9.661 1.00 93.75 130 ARG A CA 1
ATOM 1072 C C . ARG A 1 130 ? -0.116 -0.972 -9.209 1.00 93.75 130 ARG A C 1
ATOM 1074 O O . ARG A 1 130 ? -0.258 -0.114 -10.072 1.00 93.75 130 ARG A O 1
ATOM 1081 N N . HIS A 1 131 ? -0.21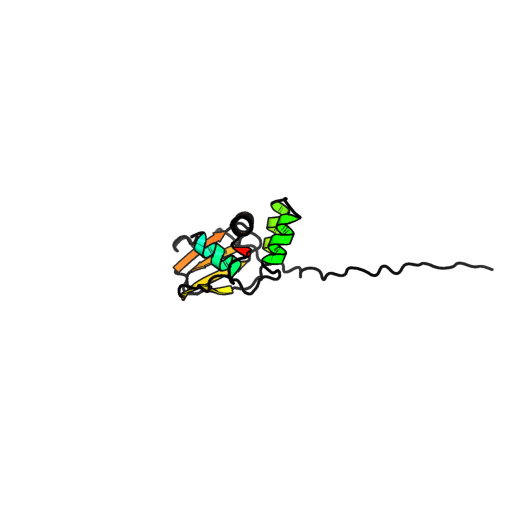6 -0.704 -7.906 1.00 94.00 131 HIS A N 1
ATOM 1082 C CA . HIS A 1 131 ? -0.375 0.672 -7.424 1.00 94.00 131 HIS A CA 1
ATOM 1083 C C . HIS A 1 131 ? 0.837 1.533 -7.800 1.00 94.00 131 HIS A C 1
ATOM 1085 O O . HIS A 1 131 ? 0.659 2.630 -8.324 1.00 94.00 131 HIS A O 1
ATOM 1091 N N . PHE A 1 132 ? 2.065 1.024 -7.640 1.00 92.62 132 PHE A N 1
ATOM 1092 C CA . PHE A 1 132 ? 3.268 1.730 -8.107 1.00 92.62 132 PHE A CA 1
ATOM 1093 C C . PHE A 1 132 ? 3.278 1.935 -9.626 1.00 92.62 132 PHE A C 1
ATOM 1095 O O . PHE A 1 132 ? 3.619 3.019 -10.100 1.00 92.62 132 PHE A O 1
ATOM 1102 N N . GLU A 1 133 ? 2.851 0.935 -10.402 1.00 91.38 133 GLU A N 1
ATOM 1103 C CA . GLU A 1 133 ? 2.710 1.091 -11.852 1.00 91.38 133 GLU A CA 1
ATOM 1104 C C . GLU A 1 133 ? 1.678 2.161 -12.227 1.00 91.38 133 GLU A C 1
ATOM 1106 O O . GLU A 1 133 ? 1.949 3.000 -13.089 1.00 91.38 133 GLU A O 1
ATOM 1111 N N . ALA A 1 134 ? 0.518 2.160 -11.568 1.00 89.94 134 ALA A N 1
ATOM 1112 C CA . ALA A 1 134 ? -0.537 3.140 -11.787 1.00 89.94 134 ALA A CA 1
ATOM 1113 C C . ALA A 1 134 ? -0.059 4.556 -11.441 1.00 89.94 134 ALA A C 1
ATOM 1115 O O . ALA A 1 134 ? -0.180 5.449 -12.276 1.00 89.94 134 ALA A O 1
ATOM 1116 N N . MET A 1 135 ? 0.572 4.751 -10.277 1.00 88.44 135 MET A N 1
ATOM 1117 C CA . MET A 1 135 ? 1.150 6.042 -9.880 1.00 88.44 135 MET A CA 1
ATOM 1118 C C . MET A 1 135 ? 2.195 6.536 -10.890 1.00 88.44 135 MET A C 1
ATOM 1120 O O . MET A 1 135 ? 2.214 7.719 -11.240 1.00 88.44 135 MET A O 1
ATOM 1124 N N . ARG A 1 136 ? 3.028 5.634 -11.430 1.00 87.44 136 ARG A N 1
ATOM 1125 C CA . ARG A 1 136 ? 4.005 5.967 -12.477 1.00 87.44 136 ARG A CA 1
ATOM 1126 C C . ARG A 1 136 ? 3.324 6.442 -13.761 1.00 87.44 136 ARG A C 1
ATOM 1128 O O . ARG A 1 136 ? 3.771 7.418 -14.358 1.00 87.44 136 ARG A O 1
ATOM 1135 N N . LEU A 1 137 ? 2.266 5.754 -14.194 1.00 85.94 137 LEU A N 1
ATOM 1136 C CA . LEU A 1 137 ? 1.515 6.088 -15.411 1.00 85.94 137 LEU A CA 1
ATOM 1137 C C . LEU A 1 137 ? 0.706 7.383 -15.272 1.00 85.94 137 LEU A C 1
ATOM 1139 O O . LEU A 1 137 ? 0.589 8.129 -16.241 1.00 85.94 137 LEU A O 1
ATOM 1143 N N . LEU A 1 138 ? 0.177 7.656 -14.079 1.00 83.50 138 LEU A N 1
ATOM 1144 C CA . LEU A 1 138 ? -0.579 8.871 -13.767 1.00 83.50 138 LEU A CA 1
ATOM 1145 C C . LEU A 1 138 ? 0.323 10.088 -13.505 1.00 83.50 138 LEU A C 1
ATOM 1147 O O . LEU A 1 138 ? -0.172 11.205 -13.381 1.00 83.50 138 LEU A O 1
ATOM 1151 N N . GLY A 1 139 ? 1.644 9.895 -13.427 1.00 74.56 139 GLY A N 1
ATOM 1152 C CA . GLY A 1 139 ? 2.586 10.955 -13.072 1.00 74.56 139 GLY A CA 1
ATOM 1153 C C . GLY A 1 139 ? 2.525 11.356 -11.593 1.00 74.56 139 GLY A C 1
ATOM 1154 O O . GLY A 1 139 ? 3.119 12.360 -11.210 1.00 74.56 139 GLY A O 1
ATOM 1155 N N . GLU A 1 140 ? 1.858 10.573 -10.744 1.00 68.19 140 GLU A N 1
ATOM 1156 C CA . GLU A 1 140 ? 1.784 10.803 -9.294 1.00 68.19 140 GLU A CA 1
ATOM 1157 C C . GLU A 1 140 ? 3.136 10.574 -8.604 1.00 68.19 140 GLU A C 1
ATOM 1159 O O . GLU A 1 140 ? 3.394 11.153 -7.554 1.00 68.19 140 GLU A O 1
ATOM 1164 N N . CYS A 1 141 ? 4.061 9.844 -9.240 1.00 58.38 141 CYS A N 1
ATOM 1165 C CA . CYS A 1 141 ? 5.459 9.786 -8.799 1.00 58.38 141 CYS A CA 1
ATOM 1166 C C . CYS A 1 141 ? 6.190 11.145 -8.884 1.00 58.38 141 CYS A C 1
ATOM 1168 O O . CYS A 1 141 ? 7.271 11.272 -8.317 1.00 58.38 141 CYS A O 1
ATOM 1170 N N . TYR A 1 142 ? 5.639 12.146 -9.588 1.00 51.44 142 TYR A N 1
ATOM 1171 C CA . TYR A 1 142 ? 6.258 13.466 -9.787 1.00 51.44 142 TYR A CA 1
ATOM 1172 C C . TYR A 1 142 ? 5.656 14.589 -8.928 1.00 51.44 142 TYR A C 1
ATOM 1174 O O . TYR A 1 142 ? 6.255 15.659 -8.822 1.00 51.44 142 TYR A O 1
ATOM 1182 N N . ASN A 1 143 ? 4.477 14.399 -8.330 1.00 50.25 143 ASN A N 1
ATOM 1183 C CA . ASN A 1 143 ? 3.644 15.520 -7.882 1.00 50.25 143 ASN A CA 1
ATOM 1184 C C . ASN A 1 143 ? 3.502 15.628 -6.359 1.00 50.25 143 ASN A C 1
ATOM 1186 O O . ASN A 1 143 ? 2.402 15.643 -5.823 1.00 50.25 143 ASN A O 1
ATOM 1190 N N . ALA A 1 144 ? 4.630 15.777 -5.662 1.00 47.69 144 ALA A N 1
ATOM 1191 C CA . ALA A 1 144 ? 4.647 16.358 -4.314 1.00 47.69 144 ALA A CA 1
ATOM 1192 C C . ALA A 1 144 ? 5.214 17.795 -4.285 1.00 47.69 144 ALA A C 1
ATOM 1194 O O . ALA A 1 144 ? 5.266 18.401 -3.221 1.00 47.69 144 ALA A O 1
ATOM 1195 N N . PHE A 1 145 ? 5.642 18.362 -5.427 1.00 52.12 145 PHE A N 1
ATOM 1196 C CA . PHE A 1 145 ? 6.370 19.645 -5.439 1.00 52.12 145 PHE A CA 1
ATOM 1197 C C . PHE A 1 145 ? 5.859 20.745 -6.383 1.00 52.12 145 PHE A C 1
ATOM 1199 O O . PHE A 1 145 ? 6.422 21.837 -6.368 1.00 52.12 145 PHE A O 1
ATOM 1206 N N . TYR A 1 146 ? 4.781 20.541 -7.148 1.00 47.12 146 TYR A N 1
ATOM 1207 C CA . TYR A 1 146 ? 4.240 21.588 -8.033 1.00 47.12 146 TYR A CA 1
ATOM 1208 C C . TYR A 1 146 ? 2.744 21.840 -7.827 1.00 47.12 146 TYR A C 1
ATOM 1210 O O . TYR A 1 146 ? 1.940 21.732 -8.746 1.00 47.12 146 TYR A O 1
ATOM 1218 N N . LEU A 1 147 ? 2.380 22.259 -6.616 1.00 46.25 147 LEU A N 1
ATOM 1219 C CA . LEU A 1 147 ? 1.191 23.082 -6.392 1.00 46.25 147 LEU A CA 1
ATOM 1220 C C . LEU A 1 147 ? 1.564 24.259 -5.486 1.00 46.25 147 LEU A C 1
ATOM 1222 O O . LEU A 1 147 ? 1.292 24.264 -4.291 1.00 46.25 147 LEU A O 1
ATOM 1226 N N . MET A 1 148 ? 2.191 25.274 -6.075 1.00 45.00 148 MET A N 1
ATOM 1227 C CA . MET A 1 148 ? 2.092 26.642 -5.570 1.00 45.00 148 MET A CA 1
ATOM 1228 C C . MET A 1 148 ? 1.713 27.550 -6.750 1.00 45.00 148 MET A C 1
ATOM 1230 O O . MET A 1 148 ? 2.393 27.476 -7.777 1.00 45.00 148 MET A O 1
ATOM 1234 N N . PRO A 1 149 ? 0.623 28.336 -6.655 1.00 55.06 149 PRO A N 1
ATOM 1235 C CA . PRO A 1 149 ? 0.379 29.451 -7.566 1.00 55.06 149 PRO A CA 1
ATOM 1236 C C . PRO A 1 149 ? 1.370 30.602 -7.345 1.00 55.06 149 PRO A C 1
ATOM 1238 O O . PRO A 1 149 ? 1.878 30.749 -6.209 1.00 55.06 149 PRO A O 1
#

Sequence (149 aa):
MGSSDELSSQFGTGNRESGSDIRLEYYDRTHEDKSLPFFGRDEVINEILRTTPHLSASLEEIKDYYERNPDNKDRTEYIKSIFNNDYTELTLEDGRTVGYKTFENVLHLWEGKYDSRTAQSYYDWAVIARHFEAMRLLGECYNAFYLMP

pLDDT: mean 81.62, std 19.3, range [34.53, 96.62]